Protein AF-A0A9L0RLR3-F1 (afdb_monomer_lite)

Radius of gyration: 25.78 Å; chains: 1; bounding box: 52×32×89 Å

Foldseek 3Di:
DPPQDPLLVQLVVLQVVLVVCVVVVVLVSSLVSLVSSLVSLVVCLVPPDDDPVRSVVSVVSSVVSVVSSVVSVVVVVVVVVPPDDPDPPPDDDDPDDDDDD

Secondary structure (DSSP, 8-state):
-----HHHHHHHHHHHHHHHHHHHT-HHHHHHHHHHHHHHHHHIIIII--SHHHHHHHHHHHHHHHHHHHHHHHHHHHHHTS-------------------

pLDDT: mean 84.1, std 17.28, range [40.69, 97.88]

Sequence (101 aa):
MASTSTNLQKAIDLASKAAQEDKAGNYEEALQLYQHAVQYFLHVVKYEAQGDKAKQSIRAKCTEYLDRAEKLKEYLKKKEKKPQKPVKEGQPSPADEKGLW

Structure (mmCIF, N/CA/C/O backbone):
data_AF-A0A9L0RLR3-F1
#
_entry.id   AF-A0A9L0RLR3-F1
#
loop_
_atom_site.group_PDB
_atom_site.id
_atom_site.type_symbol
_atom_site.label_atom_id
_atom_site.label_alt_id
_atom_site.label_comp_id
_atom_site.label_asym_id
_atom_site.label_entity_id
_atom_site.label_seq_id
_atom_site.pdbx_PDB_ins_code
_atom_site.Cartn_x
_atom_site.Cartn_y
_atom_site.Cartn_z
_atom_site.occupancy
_atom_site.B_iso_or_equiv
_atom_site.auth_seq_id
_atom_site.auth_comp_id
_atom_site.auth_asym_id
_atom_site.auth_atom_id
_atom_site.pdbx_PDB_model_num
ATOM 1 N N . MET A 1 1 ? 13.788 -13.169 -16.846 1.00 40.69 1 MET A N 1
ATOM 2 C CA . MET A 1 1 ? 12.835 -12.495 -15.939 1.00 40.69 1 MET A CA 1
ATOM 3 C C . MET A 1 1 ? 13.329 -11.075 -15.744 1.00 40.69 1 MET A C 1
ATOM 5 O O . MET A 1 1 ? 14.532 -10.914 -15.590 1.00 40.69 1 MET A O 1
ATOM 9 N N . ALA A 1 2 ? 12.468 -10.062 -15.855 1.00 53.19 2 ALA A N 1
ATOM 10 C CA . ALA A 1 2 ? 12.886 -8.685 -15.594 1.00 53.19 2 ALA A CA 1
ATOM 11 C C . ALA A 1 2 ? 13.331 -8.578 -14.130 1.00 53.19 2 ALA A C 1
ATOM 13 O O . ALA A 1 2 ? 12.611 -9.039 -13.247 1.00 53.19 2 ALA A O 1
ATOM 14 N N . SER A 1 3 ? 14.518 -8.032 -13.884 1.00 60.22 3 SER A N 1
ATOM 15 C CA . SER A 1 3 ? 15.027 -7.817 -12.533 1.00 60.22 3 SER A CA 1
ATOM 16 C C . SER A 1 3 ? 14.126 -6.807 -11.824 1.00 60.22 3 SER A C 1
ATOM 18 O O . SER A 1 3 ? 14.165 -5.616 -12.127 1.00 60.22 3 SER A O 1
ATOM 20 N N . THR A 1 4 ? 13.266 -7.284 -10.927 1.00 67.75 4 THR A N 1
ATOM 21 C CA . THR A 1 4 ? 12.419 -6.430 -10.091 1.00 67.75 4 THR A CA 1
ATOM 22 C C . THR A 1 4 ? 13.317 -5.609 -9.172 1.00 67.75 4 THR A C 1
ATOM 24 O O . THR A 1 4 ? 14.126 -6.173 -8.436 1.00 67.75 4 THR A O 1
ATOM 27 N N . SER A 1 5 ? 13.202 -4.283 -9.205 1.00 79.94 5 SER A N 1
ATOM 28 C CA . SER A 1 5 ? 14.015 -3.421 -8.352 1.00 79.94 5 SER A CA 1
ATOM 29 C C . SER A 1 5 ? 13.732 -3.663 -6.867 1.00 79.94 5 SER A C 1
ATOM 31 O O . SER A 1 5 ? 12.585 -3.896 -6.481 1.00 79.94 5 SER A O 1
ATOM 33 N N . THR A 1 6 ? 14.745 -3.528 -6.008 1.00 88.38 6 THR A N 1
ATOM 34 C CA . THR A 1 6 ? 14.615 -3.719 -4.551 1.00 88.38 6 THR A CA 1
ATOM 35 C C . THR A 1 6 ? 13.494 -2.869 -3.942 1.00 88.38 6 THR A C 1
ATOM 37 O O . THR A 1 6 ? 12.768 -3.333 -3.064 1.00 88.38 6 THR A O 1
ATOM 40 N N . ASN A 1 7 ? 13.308 -1.638 -4.428 1.00 90.75 7 ASN A N 1
ATOM 41 C CA . ASN A 1 7 ? 12.242 -0.748 -3.964 1.00 90.75 7 ASN A CA 1
ATOM 42 C C . ASN A 1 7 ? 10.854 -1.182 -4.450 1.00 90.75 7 ASN A C 1
ATOM 44 O O . ASN A 1 7 ? 9.882 -1.052 -3.708 1.00 90.75 7 ASN A O 1
ATOM 48 N N . LEU A 1 8 ? 10.760 -1.748 -5.656 1.00 90.81 8 LEU A N 1
ATOM 49 C CA . LEU A 1 8 ? 9.510 -2.293 -6.181 1.00 90.81 8 LEU A CA 1
ATOM 50 C C . LEU A 1 8 ? 9.073 -3.527 -5.390 1.00 90.81 8 LEU A C 1
ATOM 52 O O . LEU A 1 8 ? 7.906 -3.626 -5.023 1.00 90.81 8 LEU A O 1
ATOM 56 N N . GLN A 1 9 ? 10.007 -4.423 -5.070 1.00 93.50 9 GLN A N 1
ATOM 57 C CA . GLN A 1 9 ? 9.712 -5.594 -4.248 1.00 93.50 9 GLN A CA 1
ATOM 58 C C . GLN A 1 9 ? 9.228 -5.178 -2.849 1.00 93.50 9 GLN A C 1
ATOM 60 O O . GLN A 1 9 ? 8.148 -5.588 -2.434 1.00 93.50 9 GLN A O 1
ATOM 65 N N . LYS A 1 10 ? 9.933 -4.247 -2.188 1.00 94.81 10 LYS A N 1
ATOM 66 C CA . LYS A 1 10 ? 9.495 -3.679 -0.900 1.00 94.81 10 LYS A CA 1
ATOM 67 C C . LYS A 1 10 ? 8.089 -3.078 -0.958 1.00 94.81 10 LYS A C 1
ATOM 69 O O . LYS A 1 10 ? 7.309 -3.277 -0.031 1.00 94.81 10 LYS A O 1
ATOM 74 N N . ALA A 1 11 ? 7.752 -2.356 -2.028 1.00 95.00 11 ALA A N 1
ATOM 75 C CA . ALA A 1 11 ? 6.416 -1.788 -2.203 1.00 95.00 11 ALA A CA 1
ATOM 76 C C . ALA A 1 11 ? 5.330 -2.875 -2.268 1.00 95.00 11 ALA A C 1
ATOM 78 O O . ALA A 1 11 ? 4.263 -2.728 -1.672 1.00 95.00 11 ALA A O 1
ATOM 79 N N . ILE A 1 12 ? 5.615 -3.974 -2.972 1.00 95.12 12 ILE A N 1
ATOM 80 C CA . ILE A 1 12 ? 4.712 -5.122 -3.105 1.00 95.12 12 ILE A CA 1
ATOM 81 C C . ILE A 1 12 ? 4.527 -5.820 -1.755 1.00 95.12 12 ILE A C 1
ATOM 83 O O . ILE A 1 12 ? 3.389 -6.080 -1.366 1.00 95.12 12 ILE A O 1
ATOM 87 N N . ASP A 1 13 ? 5.612 -6.072 -1.022 1.00 96.50 13 ASP A N 1
ATOM 88 C CA . ASP A 1 13 ? 5.554 -6.710 0.297 1.00 96.50 13 ASP A CA 1
ATOM 89 C C . ASP A 1 13 ? 4.751 -5.866 1.299 1.00 96.50 13 ASP A C 1
ATOM 91 O O . ASP A 1 13 ? 3.872 -6.385 1.990 1.00 96.50 13 ASP A O 1
ATOM 95 N N . LEU A 1 14 ? 4.971 -4.546 1.317 1.00 97.06 14 LEU A N 1
ATOM 96 C CA . LEU A 1 14 ? 4.205 -3.617 2.154 1.00 97.06 14 LEU A CA 1
ATOM 97 C C . LEU A 1 14 ? 2.718 -3.596 1.788 1.00 97.06 14 LEU A C 1
ATOM 99 O O . LEU A 1 14 ? 1.876 -3.646 2.681 1.00 97.06 14 LEU A O 1
ATOM 103 N N . ALA A 1 15 ? 2.379 -3.555 0.496 1.00 96.19 15 ALA A N 1
ATOM 104 C CA . ALA A 1 15 ? 0.987 -3.575 0.047 1.00 96.19 15 ALA A CA 1
ATOM 105 C C . ALA A 1 15 ? 0.284 -4.898 0.386 1.00 96.19 15 ALA A C 1
ATOM 107 O O . ALA A 1 15 ? -0.883 -4.903 0.778 1.00 96.19 15 ALA A O 1
ATOM 108 N N . SER A 1 16 ? 1.001 -6.017 0.257 1.00 97.19 16 SER A N 1
ATOM 109 C CA . SER A 1 16 ? 0.499 -7.338 0.630 1.00 97.19 16 SER A CA 1
ATOM 110 C C . SER A 1 16 ? 0.217 -7.407 2.130 1.00 97.19 16 SER A C 1
ATOM 112 O O . SER A 1 16 ? -0.883 -7.792 2.530 1.00 97.19 16 SER A O 1
ATOM 114 N N . LYS A 1 17 ? 1.159 -6.936 2.962 1.00 97.75 17 LYS A N 1
ATOM 115 C CA . LYS A 1 17 ? 0.963 -6.852 4.412 1.00 97.75 17 LYS A CA 1
ATOM 116 C C . LYS A 1 17 ? -0.205 -5.924 4.765 1.00 97.75 17 LYS A C 1
ATOM 118 O O . LYS A 1 17 ? -1.062 -6.312 5.547 1.00 97.75 17 LYS A O 1
ATOM 123 N N . ALA A 1 18 ? -0.312 -4.754 4.130 1.00 96.94 18 ALA A N 1
ATOM 124 C CA . ALA A 1 18 ? -1.430 -3.830 4.342 1.00 96.94 18 ALA A CA 1
ATOM 125 C C . ALA A 1 18 ? -2.790 -4.508 4.115 1.00 96.94 18 ALA A C 1
ATOM 127 O O . ALA A 1 18 ? -3.696 -4.375 4.932 1.00 96.94 18 ALA A O 1
ATOM 128 N N . ALA A 1 19 ? -2.915 -5.288 3.037 1.00 96.81 19 ALA A N 1
ATOM 129 C CA . ALA A 1 19 ? -4.139 -6.017 2.724 1.00 96.81 19 ALA A CA 1
ATOM 130 C C . ALA A 1 19 ? -4.444 -7.152 3.717 1.00 96.81 19 ALA A C 1
ATOM 132 O O . ALA A 1 19 ? -5.614 -7.481 3.927 1.00 96.81 19 ALA A O 1
ATOM 133 N N . GLN A 1 20 ? -3.419 -7.769 4.311 1.00 97.81 20 GLN A N 1
ATOM 134 C CA . GLN A 1 20 ? -3.593 -8.764 5.372 1.00 97.81 20 GLN A CA 1
ATOM 135 C C . GLN A 1 20 ? -4.113 -8.106 6.653 1.00 97.81 20 GLN A C 1
ATOM 137 O O . GLN A 1 20 ? -5.123 -8.557 7.191 1.00 97.81 20 GLN A O 1
ATOM 142 N N . GLU A 1 21 ? -3.490 -7.006 7.080 1.00 97.44 21 GLU A N 1
ATOM 143 C CA . GLU A 1 21 ? -3.906 -6.246 8.264 1.00 97.44 21 GLU A CA 1
ATOM 144 C C . GLU A 1 21 ? -5.316 -5.658 8.105 1.00 97.44 21 GLU A C 1
ATOM 146 O O . GLU A 1 21 ? -6.126 -5.706 9.029 1.00 97.44 21 GLU A O 1
ATOM 151 N N . ASP A 1 22 ? -5.661 -5.176 6.908 1.00 96.19 22 ASP A N 1
ATOM 152 C CA . ASP A 1 22 ? -7.003 -4.675 6.599 1.00 96.19 22 ASP A CA 1
ATOM 153 C C . ASP A 1 22 ? -8.065 -5.771 6.782 1.00 96.19 22 ASP A C 1
ATOM 155 O O . ASP A 1 22 ? -9.074 -5.579 7.465 1.00 96.19 22 ASP A O 1
ATOM 159 N N . LYS A 1 23 ? -7.801 -6.974 6.254 1.00 96.06 23 LYS A N 1
ATOM 160 C CA . LYS A 1 23 ? -8.678 -8.139 6.443 1.00 96.06 23 LYS A CA 1
ATOM 161 C C . LYS A 1 23 ? -8.741 -8.603 7.898 1.00 96.06 23 LYS A C 1
ATOM 163 O O . LYS A 1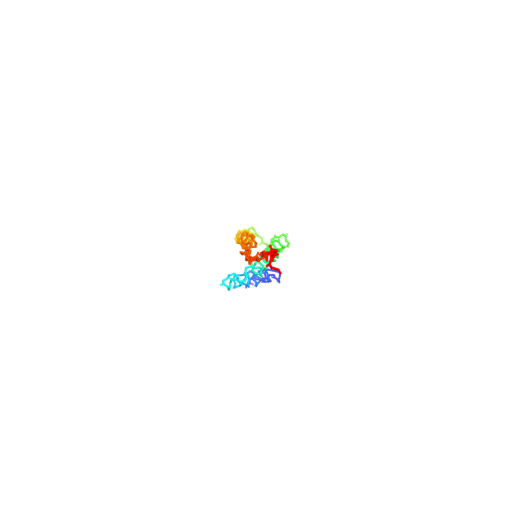 23 ? -9.787 -9.091 8.318 1.00 96.06 23 LYS A O 1
ATOM 168 N N . ALA A 1 24 ? -7.653 -8.451 8.650 1.00 96.8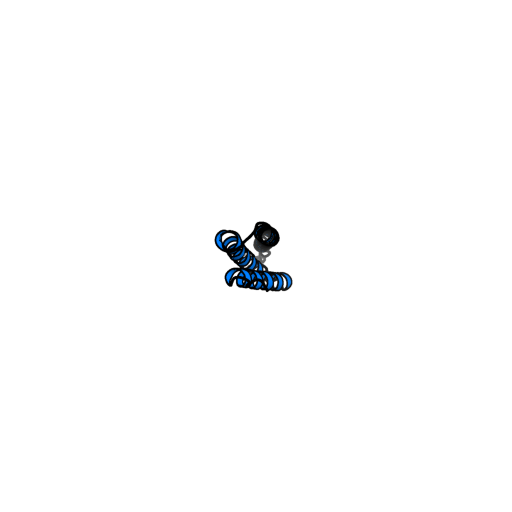1 24 ALA A N 1
ATOM 169 C CA . ALA A 1 24 ? -7.601 -8.758 10.076 1.00 96.81 24 ALA A CA 1
ATOM 170 C C . ALA A 1 24 ? -8.339 -7.718 10.945 1.00 96.81 24 ALA A C 1
ATOM 172 O O . ALA A 1 24 ? -8.579 -7.966 12.123 1.00 96.81 24 ALA A O 1
ATOM 173 N N . GLY A 1 25 ? -8.730 -6.570 10.377 1.00 94.94 25 GLY A N 1
ATOM 174 C CA . GLY A 1 25 ? -9.375 -5.474 11.104 1.00 94.94 25 GLY A CA 1
ATOM 175 C C . GLY A 1 25 ? -8.395 -4.518 11.790 1.00 94.94 25 GLY A C 1
ATOM 176 O O . GLY A 1 25 ? -8.824 -3.599 12.495 1.00 94.94 25 GLY A O 1
ATOM 177 N N . ASN A 1 26 ? -7.093 -4.685 11.549 1.00 96.38 26 ASN A N 1
ATOM 178 C CA . ASN A 1 26 ? -6.021 -3.827 12.047 1.00 96.38 26 ASN A CA 1
ATOM 179 C C . ASN A 1 26 ? -5.896 -2.577 11.164 1.00 96.38 26 ASN A C 1
ATOM 181 O O . ASN A 1 26 ? -4.892 -2.335 10.498 1.00 96.38 26 ASN A O 1
ATOM 185 N N . TYR A 1 27 ? -6.962 -1.777 11.134 1.00 95.19 27 TYR A N 1
ATOM 186 C CA . TYR A 1 27 ? -7.122 -0.680 10.178 1.00 95.19 27 TYR A CA 1
ATOM 187 C C . TYR A 1 27 ? -6.090 0.446 10.327 1.00 95.19 27 TYR A C 1
ATOM 189 O O . TYR A 1 27 ? -5.755 1.083 9.332 1.00 95.19 27 TYR A O 1
ATOM 197 N N . GLU A 1 28 ? -5.581 0.695 11.536 1.00 94.75 28 GLU A N 1
ATOM 198 C CA . GLU A 1 28 ? -4.524 1.690 11.772 1.00 94.75 28 GLU A CA 1
ATOM 199 C C . GLU A 1 28 ? -3.194 1.248 11.149 1.00 94.75 28 GLU A C 1
ATOM 201 O O . GLU A 1 28 ? -2.582 2.011 10.402 1.00 94.75 28 GLU A O 1
ATOM 206 N N . GLU A 1 29 ? -2.791 -0.008 11.374 1.00 96.25 29 GLU A N 1
ATOM 207 C CA . GLU A 1 29 ? -1.571 -0.559 10.775 1.00 96.25 29 GLU A CA 1
ATOM 208 C C . GLU A 1 29 ? -1.723 -0.697 9.252 1.00 96.25 29 GLU A C 1
ATOM 210 O O . GLU A 1 29 ? -0.839 -0.287 8.498 1.00 96.25 29 GLU A O 1
ATOM 215 N N . ALA A 1 30 ? -2.880 -1.172 8.778 1.00 96.38 30 ALA A N 1
ATOM 216 C CA . ALA A 1 30 ? -3.189 -1.245 7.352 1.00 96.38 30 ALA A CA 1
ATOM 217 C C . ALA A 1 30 ? -3.071 0.125 6.666 1.00 96.38 30 ALA A C 1
ATOM 219 O O . ALA A 1 30 ? -2.474 0.233 5.594 1.00 96.38 30 ALA A O 1
ATOM 220 N N . LEU A 1 31 ? -3.588 1.186 7.297 1.00 96.69 31 LEU A N 1
ATOM 221 C CA . LEU A 1 31 ? -3.498 2.552 6.784 1.00 96.69 31 LEU A CA 1
ATOM 222 C C . LEU A 1 31 ? -2.040 2.997 6.608 1.00 96.69 31 LEU A C 1
ATOM 224 O O . LEU A 1 31 ? -1.683 3.513 5.545 1.00 96.69 31 LEU A O 1
ATOM 228 N N . GLN A 1 32 ? -1.197 2.793 7.624 1.00 96.81 32 GLN A N 1
ATOM 229 C CA . GLN A 1 32 ? 0.219 3.162 7.556 1.00 96.81 32 GLN A CA 1
ATOM 230 C C . GLN A 1 32 ? 0.962 2.362 6.479 1.00 96.81 32 GLN A C 1
ATOM 232 O O . GLN A 1 32 ? 1.708 2.933 5.679 1.00 96.81 32 GLN A O 1
ATOM 237 N N . LEU A 1 33 ? 0.714 1.052 6.404 1.00 97.88 33 LEU A N 1
ATOM 238 C CA . LEU A 1 33 ? 1.339 0.176 5.415 1.00 97.88 33 LEU A CA 1
ATOM 239 C C . LEU A 1 33 ? 0.935 0.542 3.980 1.00 97.88 33 LEU A C 1
ATOM 241 O O . LEU A 1 33 ? 1.804 0.587 3.107 1.00 97.88 33 LEU A O 1
ATOM 245 N N . TYR A 1 34 ? -0.338 0.872 3.728 1.00 97.88 34 TYR A N 1
ATOM 246 C CA . TYR A 1 34 ? -0.785 1.345 2.414 1.00 97.88 34 TYR A CA 1
ATOM 247 C C . TYR A 1 34 ? -0.078 2.641 2.001 1.00 97.88 34 TYR A C 1
ATOM 249 O O . TYR A 1 34 ? 0.392 2.744 0.866 1.00 97.88 34 TYR A O 1
ATOM 257 N N . GLN A 1 35 ? 0.061 3.611 2.910 1.00 96.19 35 GLN A N 1
ATOM 258 C CA . GLN A 1 35 ? 0.776 4.861 2.625 1.00 96.19 35 GLN A CA 1
ATOM 259 C C . GLN A 1 35 ? 2.254 4.612 2.299 1.00 96.19 35 GLN A C 1
ATOM 261 O O . GLN A 1 35 ? 2.770 5.144 1.312 1.00 96.19 35 GLN A O 1
ATOM 266 N N . HIS A 1 36 ? 2.923 3.759 3.080 1.00 96.75 36 HIS A N 1
ATOM 267 C CA . HIS A 1 36 ? 4.320 3.400 2.841 1.00 96.75 36 HIS A CA 1
ATOM 268 C C . HIS A 1 36 ? 4.493 2.679 1.498 1.00 96.75 36 HIS A C 1
ATOM 270 O O . HIS A 1 36 ? 5.388 3.026 0.726 1.00 96.75 36 HIS A O 1
ATOM 276 N N . ALA A 1 37 ? 3.619 1.723 1.172 1.00 96.62 37 ALA A N 1
ATOM 277 C CA . ALA A 1 37 ? 3.655 1.024 -0.110 1.00 96.62 37 ALA A CA 1
ATOM 278 C C . ALA A 1 37 ? 3.550 2.005 -1.289 1.00 96.62 37 ALA A C 1
ATOM 280 O O . ALA A 1 37 ? 4.365 1.959 -2.213 1.00 96.62 37 ALA A O 1
ATOM 281 N N . VAL A 1 38 ? 2.597 2.943 -1.231 1.00 96.50 38 VAL A N 1
ATOM 282 C CA . VAL A 1 38 ? 2.413 3.985 -2.255 1.00 96.50 38 VAL A CA 1
ATOM 283 C C . VAL A 1 38 ? 3.659 4.858 -2.393 1.00 96.50 38 VAL A C 1
ATOM 285 O O . VAL A 1 38 ? 4.075 5.148 -3.514 1.00 96.50 38 VAL A O 1
ATOM 288 N N . GLN A 1 39 ? 4.296 5.245 -1.286 1.00 95.69 39 GLN A N 1
ATOM 289 C CA . GLN A 1 39 ? 5.522 6.042 -1.318 1.00 95.69 39 GLN A CA 1
ATOM 290 C C . GLN A 1 39 ? 6.648 5.331 -2.087 1.00 95.69 39 GLN A C 1
ATOM 292 O O . GLN A 1 39 ? 7.285 5.947 -2.947 1.00 95.69 39 GLN A O 1
ATOM 297 N N . TYR A 1 40 ? 6.855 4.032 -1.841 1.00 95.12 40 TYR A N 1
ATOM 298 C CA . TYR A 1 40 ? 7.836 3.240 -2.589 1.00 95.12 40 TYR A CA 1
ATOM 299 C C . TYR A 1 40 ? 7.445 3.081 -4.063 1.00 95.12 40 TYR A C 1
ATOM 301 O O . TYR A 1 40 ? 8.287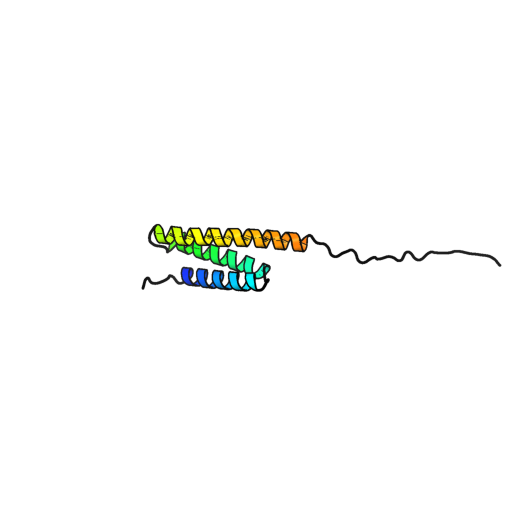 3.269 -4.940 1.00 95.12 40 TYR A O 1
ATOM 309 N N . PHE A 1 41 ? 6.173 2.812 -4.369 1.00 94.38 41 PHE A N 1
ATOM 310 C CA . PHE A 1 41 ? 5.708 2.721 -5.755 1.00 94.38 41 PHE A CA 1
ATOM 311 C C . PHE A 1 41 ? 5.922 4.026 -6.535 1.00 94.38 41 PHE A C 1
ATOM 313 O O . PHE A 1 41 ? 6.364 3.994 -7.684 1.00 94.38 41 PHE A O 1
ATOM 320 N N . LEU A 1 42 ? 5.666 5.183 -5.918 1.00 93.94 42 LEU A N 1
ATOM 321 C CA . LEU A 1 42 ? 5.924 6.484 -6.535 1.00 93.94 42 LEU A CA 1
ATOM 322 C C . LEU A 1 42 ? 7.421 6.730 -6.754 1.00 93.94 42 LEU A C 1
ATOM 324 O O . LEU A 1 42 ? 7.794 7.264 -7.800 1.00 93.94 42 LEU A O 1
ATOM 328 N N . HIS A 1 43 ? 8.276 6.311 -5.814 1.00 94.19 43 HIS A N 1
ATOM 329 C CA . HIS A 1 43 ? 9.728 6.375 -5.983 1.00 94.19 43 HIS A CA 1
ATOM 330 C C . HIS A 1 43 ? 10.176 5.553 -7.197 1.00 94.19 43 HIS A C 1
ATOM 332 O O . HIS A 1 43 ? 10.852 6.074 -8.085 1.00 94.19 43 HIS A O 1
ATOM 338 N N . VAL A 1 44 ? 9.697 4.311 -7.302 1.00 92.56 44 VAL A N 1
ATOM 339 C CA . VAL A 1 44 ? 9.986 3.431 -8.438 1.00 92.56 44 VAL A CA 1
ATOM 340 C C . VAL A 1 44 ? 9.507 4.061 -9.745 1.00 92.56 44 VAL A C 1
ATOM 342 O O . VAL A 1 44 ? 10.271 4.129 -10.699 1.00 92.56 44 VAL A O 1
ATOM 345 N N . VAL A 1 45 ? 8.285 4.596 -9.809 1.00 92.62 45 VAL A N 1
ATOM 346 C CA . VAL A 1 45 ? 7.757 5.249 -11.026 1.00 92.62 45 VAL A CA 1
ATOM 347 C C . VAL A 1 45 ? 8.599 6.449 -11.456 1.00 92.62 45 VAL A C 1
ATOM 349 O O . VAL A 1 45 ? 8.756 6.687 -12.658 1.00 92.62 45 VAL A O 1
ATOM 352 N N . LYS A 1 46 ? 9.099 7.222 -10.489 1.00 91.69 46 LYS A N 1
ATOM 353 C CA . LYS A 1 46 ? 9.834 8.462 -10.741 1.00 91.69 46 LYS A CA 1
ATOM 354 C C . LYS A 1 46 ? 11.284 8.211 -11.152 1.00 91.69 46 LYS A C 1
ATOM 356 O O . LYS A 1 46 ? 11.778 8.945 -12.004 1.00 91.69 46 LYS A O 1
ATOM 361 N N . TYR A 1 47 ? 11.937 7.201 -10.578 1.00 91.94 47 TYR A N 1
ATOM 362 C CA . TYR A 1 47 ? 13.389 7.034 -10.697 1.00 91.94 47 TYR A CA 1
ATOM 363 C C . TYR A 1 47 ? 13.840 5.713 -11.332 1.00 91.94 47 TYR A C 1
ATOM 365 O O . TYR A 1 47 ? 14.913 5.676 -11.923 1.00 91.94 47 TYR A O 1
ATOM 373 N N . GLU A 1 48 ? 13.049 4.640 -11.253 1.00 87.94 48 GLU A N 1
ATOM 374 C CA . GLU A 1 48 ? 13.524 3.286 -11.589 1.00 87.94 48 GLU A CA 1
ATOM 375 C C . GLU A 1 48 ? 12.779 2.648 -12.766 1.00 87.94 48 GLU A C 1
ATOM 377 O O . GLU A 1 48 ? 13.393 2.013 -13.625 1.00 87.94 48 GLU A O 1
ATOM 382 N N . ALA A 1 49 ? 11.456 2.812 -12.828 1.00 85.69 49 ALA A N 1
ATOM 383 C CA . ALA A 1 49 ? 10.601 2.152 -13.802 1.00 85.69 49 ALA A CA 1
ATOM 384 C C . ALA A 1 49 ? 10.938 2.598 -15.229 1.00 85.69 49 ALA A C 1
ATOM 386 O O . ALA A 1 49 ? 10.867 3.783 -15.567 1.00 85.69 49 ALA A O 1
ATOM 387 N N . GLN A 1 50 ? 11.229 1.621 -16.082 1.00 82.44 50 GLN A N 1
ATOM 388 C CA . GLN A 1 50 ? 11.478 1.823 -17.504 1.00 82.44 50 GLN A CA 1
ATOM 389 C C . GLN A 1 50 ? 10.198 1.518 -18.296 1.00 82.44 50 GLN A C 1
ATOM 391 O O . GLN A 1 50 ? 9.591 0.460 -18.131 1.00 82.44 50 GLN A O 1
ATOM 396 N N . GLY A 1 51 ? 9.783 2.453 -19.152 1.00 88.19 51 GLY A N 1
ATOM 397 C CA . GLY A 1 51 ? 8.624 2.308 -20.039 1.00 88.19 51 GLY A CA 1
ATOM 398 C C . GLY A 1 51 ? 7.271 2.723 -19.443 1.00 88.19 51 GLY A C 1
ATOM 399 O O . GLY A 1 51 ? 6.963 2.497 -18.269 1.00 88.19 51 GLY A O 1
ATOM 400 N N . ASP A 1 52 ? 6.430 3.319 -20.288 1.00 90.56 52 ASP A N 1
ATOM 401 C CA . ASP A 1 52 ? 5.126 3.875 -19.910 1.00 90.56 52 ASP A CA 1
ATOM 402 C C . ASP A 1 52 ? 4.158 2.831 -19.366 1.00 90.56 52 ASP A C 1
ATOM 404 O O . ASP A 1 52 ? 3.470 3.085 -18.379 1.00 90.56 52 ASP A O 1
ATOM 408 N N . LYS A 1 53 ? 4.161 1.624 -19.938 1.00 91.19 53 LYS A N 1
ATOM 409 C CA . LYS A 1 5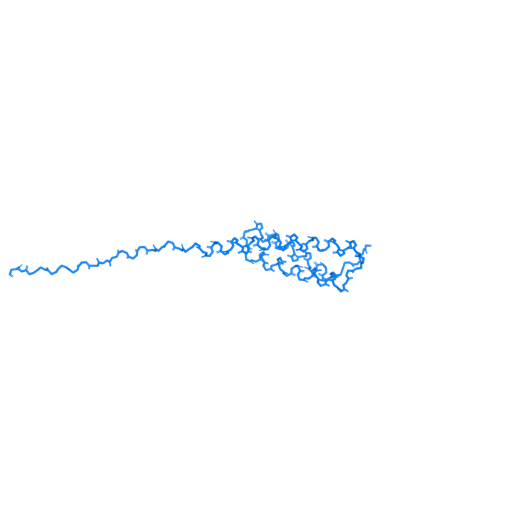3 ? 3.280 0.535 -19.500 1.00 91.19 53 LYS A CA 1
ATOM 410 C C . LYS A 1 53 ? 3.538 0.138 -18.044 1.00 91.19 53 LYS A C 1
ATOM 412 O O . LYS A 1 53 ? 2.595 -0.011 -17.273 1.00 91.19 53 LYS A O 1
ATOM 417 N N . ALA A 1 54 ? 4.805 0.008 -17.643 1.00 89.00 54 ALA A N 1
ATOM 418 C CA . ALA A 1 54 ? 5.160 -0.320 -16.262 1.00 89.00 54 ALA A CA 1
ATOM 419 C C . ALA A 1 54 ? 4.776 0.820 -15.306 1.00 89.00 54 ALA A C 1
ATOM 421 O O . ALA A 1 54 ? 4.159 0.580 -14.267 1.00 89.00 54 ALA A O 1
ATOM 422 N N . LYS A 1 55 ? 5.065 2.071 -15.689 1.00 91.75 55 LYS A N 1
ATOM 423 C CA . LYS A 1 55 ? 4.687 3.258 -14.908 1.00 91.75 55 LYS A CA 1
ATOM 424 C C . LYS A 1 55 ? 3.174 3.368 -14.727 1.00 91.75 55 LYS A C 1
ATOM 426 O O . LYS A 1 55 ? 2.724 3.676 -13.627 1.00 91.75 55 LYS A O 1
ATOM 431 N N . GLN A 1 56 ? 2.392 3.103 -15.771 1.00 94.81 56 GLN A N 1
ATOM 432 C CA . GLN A 1 56 ? 0.930 3.100 -15.712 1.00 94.81 56 GLN A CA 1
ATOM 433 C C . GLN A 1 56 ? 0.404 2.020 -14.765 1.00 94.81 56 GLN A C 1
ATOM 435 O O . GLN A 1 56 ? -0.409 2.337 -13.900 1.00 94.81 56 GLN A O 1
ATOM 440 N N . SER A 1 57 ? 0.909 0.786 -14.860 1.00 93.25 57 SER A N 1
ATOM 441 C CA . SER A 1 57 ? 0.511 -0.300 -13.954 1.00 93.25 57 SER A CA 1
ATOM 442 C C . SER A 1 57 ? 0.792 0.036 -12.490 1.00 93.25 57 SER A C 1
ATOM 444 O O . SER A 1 57 ? -0.064 -0.170 -11.631 1.00 93.25 57 SER A O 1
ATOM 446 N N . ILE A 1 58 ? 1.969 0.598 -12.197 1.00 92.56 58 ILE A N 1
ATOM 447 C CA . ILE A 1 58 ? 2.325 0.985 -10.828 1.00 92.56 58 ILE A CA 1
ATOM 448 C C . ILE A 1 58 ? 1.448 2.149 -10.344 1.00 92.56 58 ILE A C 1
ATOM 450 O O . ILE A 1 58 ? 0.944 2.109 -9.225 1.00 92.56 58 ILE A O 1
ATOM 454 N N . ARG A 1 59 ? 1.197 3.161 -11.186 1.00 94.38 59 ARG A N 1
ATOM 455 C CA . ARG A 1 59 ? 0.306 4.285 -10.847 1.00 94.38 59 ARG A CA 1
ATOM 456 C C . ARG A 1 59 ? -1.118 3.825 -10.548 1.00 94.38 59 ARG A C 1
ATOM 458 O O . ARG A 1 59 ? -1.691 4.291 -9.571 1.00 94.38 59 ARG A O 1
ATOM 465 N N . ALA A 1 60 ? -1.656 2.893 -11.334 1.00 95.81 60 ALA A N 1
ATOM 466 C CA . ALA A 1 60 ? -2.974 2.320 -11.081 1.00 95.81 60 ALA A CA 1
ATOM 467 C C . ALA A 1 60 ? -3.040 1.659 -9.694 1.00 95.81 60 ALA A C 1
ATOM 469 O O . ALA A 1 60 ? -4.001 1.867 -8.956 1.00 95.81 60 ALA A O 1
ATOM 470 N N . LYS A 1 61 ? -1.979 0.942 -9.296 1.00 93.25 61 LYS A N 1
ATOM 471 C CA . LYS A 1 61 ? -1.869 0.378 -7.945 1.00 93.25 61 LYS A CA 1
ATOM 472 C C . LYS A 1 61 ? -1.736 1.434 -6.854 1.00 93.25 61 LYS A C 1
ATOM 474 O O . LYS A 1 61 ? -2.389 1.297 -5.825 1.00 93.25 61 LYS A O 1
ATOM 479 N N . CYS A 1 62 ? -0.994 2.518 -7.081 1.00 94.81 62 CYS A N 1
ATOM 480 C CA . CYS A 1 62 ? -0.984 3.641 -6.141 1.00 94.81 62 CYS A CA 1
ATOM 481 C C . CYS A 1 62 ? -2.392 4.197 -5.907 1.00 94.81 62 CYS A C 1
ATOM 483 O O . CYS A 1 62 ? -2.771 4.424 -4.763 1.00 94.81 62 CYS A O 1
ATOM 485 N N . THR A 1 63 ? -3.166 4.402 -6.975 1.00 96.62 63 THR A N 1
ATOM 486 C CA . THR A 1 63 ? -4.535 4.920 -6.876 1.00 96.62 63 THR A CA 1
ATOM 487 C C . THR A 1 63 ? -5.444 3.976 -6.089 1.00 96.62 63 THR A C 1
ATOM 489 O O . THR A 1 63 ? -6.160 4.435 -5.206 1.00 96.62 63 THR A O 1
ATOM 492 N N . GLU A 1 64 ? -5.377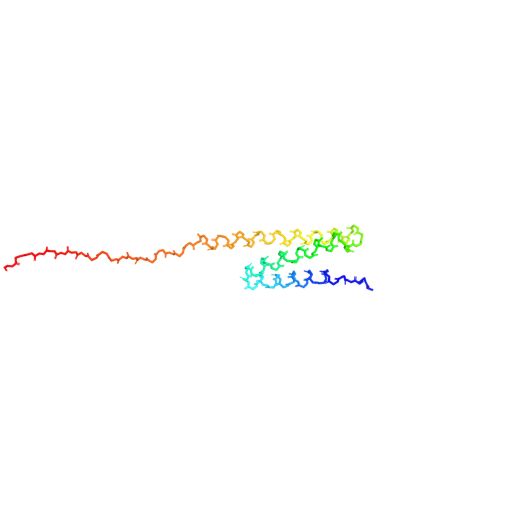 2.668 -6.355 1.00 95.94 64 GLU A N 1
ATOM 493 C CA . GLU A 1 64 ? -6.149 1.644 -5.632 1.00 95.94 64 GLU A CA 1
ATOM 494 C C . GLU A 1 64 ? -5.852 1.661 -4.121 1.00 95.94 64 GLU A C 1
ATOM 496 O O . GLU A 1 64 ? -6.768 1.672 -3.297 1.00 95.94 64 GLU A O 1
ATOM 501 N N . TYR A 1 65 ? -4.573 1.724 -3.743 1.00 96.25 65 TYR A N 1
ATOM 502 C CA . TYR A 1 65 ? -4.168 1.734 -2.336 1.00 96.25 65 TYR A CA 1
ATOM 503 C C . TYR A 1 65 ? -4.471 3.058 -1.631 1.00 96.25 65 TYR A C 1
ATOM 505 O O . TYR A 1 65 ? -4.847 3.046 -0.459 1.00 96.25 65 TYR A O 1
ATOM 513 N N . LEU A 1 66 ? -4.365 4.192 -2.330 1.00 96.38 66 LEU A N 1
ATOM 514 C CA . LEU A 1 66 ? -4.755 5.495 -1.788 1.00 96.38 66 LEU A CA 1
ATOM 515 C C . LEU A 1 66 ? -6.262 5.580 -1.526 1.00 96.38 66 LEU A C 1
ATOM 517 O O . LEU A 1 66 ? -6.657 6.042 -0.459 1.00 96.38 66 LEU A O 1
ATOM 521 N N . ASP A 1 67 ? -7.100 5.095 -2.446 1.00 96.50 67 ASP A N 1
ATOM 522 C CA . ASP A 1 67 ? -8.555 5.047 -2.242 1.00 96.50 67 ASP A CA 1
ATOM 523 C C . ASP A 1 67 ? -8.914 4.215 -1.002 1.00 96.50 67 ASP A C 1
ATOM 525 O O . ASP A 1 67 ? -9.728 4.628 -0.168 1.00 96.50 67 ASP A O 1
ATOM 529 N N . ARG A 1 68 ? -8.253 3.063 -0.824 1.00 95.81 68 ARG A N 1
ATOM 530 C CA . ARG A 1 68 ? -8.472 2.232 0.361 1.00 95.81 68 ARG A CA 1
ATOM 531 C C . ARG A 1 68 ? -7.997 2.914 1.644 1.00 95.81 68 ARG A C 1
ATOM 533 O O . ARG A 1 68 ? -8.729 2.897 2.633 1.00 95.81 68 ARG A O 1
ATOM 540 N N . ALA A 1 69 ? -6.821 3.538 1.625 1.00 95.19 69 ALA A N 1
ATOM 541 C CA . ALA A 1 69 ? -6.282 4.289 2.755 1.00 95.19 69 ALA A CA 1
ATOM 542 C C . ALA A 1 69 ? -7.228 5.421 3.201 1.00 95.19 69 ALA A C 1
ATOM 544 O O . ALA A 1 69 ? -7.507 5.556 4.392 1.00 95.19 69 ALA A O 1
ATOM 545 N N . GLU A 1 70 ? -7.792 6.188 2.267 1.00 96.25 70 GLU A N 1
ATOM 546 C CA . GLU A 1 70 ? -8.743 7.256 2.599 1.00 96.25 70 GLU A CA 1
ATOM 547 C C . GLU A 1 70 ? -10.018 6.700 3.256 1.00 96.25 70 GLU A C 1
ATOM 549 O O . GLU A 1 70 ? -10.446 7.202 4.299 1.00 96.25 70 GLU A O 1
ATOM 554 N N . LYS A 1 71 ? -10.564 5.587 2.747 1.00 95.75 71 LYS A N 1
ATOM 555 C CA . LYS A 1 71 ? -11.712 4.900 3.372 1.00 95.75 71 LYS A CA 1
ATOM 556 C C . LYS A 1 71 ? -11.410 4.424 4.795 1.00 95.75 71 LYS A C 1
ATOM 558 O O . LYS A 1 71 ? -12.250 4.574 5.685 1.00 95.75 71 LYS A O 1
ATOM 563 N N . LEU A 1 72 ? -10.222 3.859 5.026 1.00 94.75 72 LEU A N 1
ATOM 564 C CA . LEU A 1 72 ? -9.785 3.428 6.358 1.00 94.75 72 LEU A CA 1
ATOM 565 C C . LEU A 1 72 ? -9.666 4.618 7.314 1.00 94.75 72 LEU A C 1
ATOM 567 O O . LEU A 1 72 ? -10.166 4.563 8.436 1.00 94.75 72 LEU A O 1
ATOM 571 N N . LYS A 1 73 ? -9.082 5.726 6.855 1.00 93.75 73 LYS A N 1
ATOM 572 C CA . LYS A 1 73 ? -8.946 6.962 7.632 1.00 93.75 73 LYS A CA 1
ATOM 573 C C . LYS A 1 73 ? -10.303 7.547 8.025 1.00 93.75 73 LYS A C 1
ATOM 575 O O . LYS A 1 73 ? -10.492 7.951 9.172 1.00 93.75 73 LYS A O 1
ATOM 580 N N . GLU A 1 74 ? -11.270 7.561 7.110 1.00 94.75 74 GLU A N 1
ATOM 581 C CA . GLU A 1 74 ? -12.640 7.973 7.424 1.00 94.75 74 GLU A CA 1
ATOM 582 C C . GLU A 1 74 ? -13.310 7.052 8.449 1.00 94.75 74 GLU A C 1
ATOM 584 O O . GLU A 1 74 ? -13.991 7.533 9.360 1.00 94.75 74 GLU A O 1
ATOM 589 N N . TYR A 1 75 ? -13.127 5.737 8.312 1.00 93.12 75 TYR A N 1
ATOM 590 C CA . TYR A 1 75 ? -13.665 4.754 9.248 1.00 93.12 75 TYR A CA 1
ATOM 591 C C . TYR A 1 75 ? -13.091 4.942 10.658 1.00 93.12 75 TYR A C 1
ATOM 593 O O . TYR A 1 75 ? -13.852 5.026 11.624 1.00 93.12 75 TYR A O 1
ATOM 601 N N . LEU A 1 76 ? -11.768 5.085 10.770 1.00 91.50 76 LEU A N 1
ATOM 602 C CA . LEU A 1 76 ? -11.070 5.329 12.033 1.00 91.50 76 LEU A CA 1
ATOM 603 C C . LEU A 1 76 ? -11.544 6.630 12.690 1.00 91.50 76 LEU A C 1
ATOM 605 O O . LEU A 1 76 ? -11.982 6.612 13.838 1.00 91.50 76 LEU A O 1
ATOM 609 N N . LYS A 1 77 ? -11.629 7.723 11.923 1.00 91.25 77 LYS A N 1
ATOM 610 C CA . LYS A 1 77 ? -12.142 9.012 12.413 1.00 91.25 77 LYS A CA 1
ATOM 611 C C . LYS A 1 77 ? -13.587 8.925 12.917 1.00 91.25 77 LYS A C 1
ATOM 613 O O . LYS A 1 77 ? -13.950 9.588 13.887 1.00 91.25 77 LYS A O 1
ATOM 618 N N . LYS A 1 78 ? -14.446 8.132 12.263 1.00 89.62 78 LYS A N 1
ATOM 619 C CA . LYS A 1 78 ? -15.831 7.883 12.715 1.00 89.62 78 LYS A CA 1
ATOM 620 C C . LYS A 1 78 ? -15.872 7.024 13.982 1.00 89.62 78 LYS A C 1
ATOM 622 O O . LYS A 1 78 ? -16.752 7.236 14.815 1.00 89.62 78 LYS A O 1
ATOM 627 N N . LYS A 1 79 ? -14.937 6.081 14.133 1.00 82.88 79 LYS A N 1
ATOM 628 C CA . LYS A 1 79 ? -14.798 5.230 15.322 1.00 82.88 79 LYS A CA 1
ATOM 629 C C . LYS A 1 79 ? -14.348 6.043 16.539 1.00 82.88 79 LYS A C 1
ATOM 631 O O . LYS A 1 79 ? -14.958 5.904 17.592 1.00 82.88 79 LYS A O 1
ATOM 636 N N . GLU A 1 80 ? -13.383 6.946 16.376 1.00 72.69 80 GLU A N 1
ATOM 637 C CA . GLU A 1 80 ? -12.930 7.865 17.436 1.00 72.69 80 GLU A CA 1
ATOM 638 C C . GLU A 1 80 ? -14.016 8.871 17.851 1.00 72.69 80 GLU A C 1
ATOM 640 O O . GLU A 1 80 ? -14.146 9.220 19.021 1.00 72.69 80 GLU A O 1
ATOM 645 N N . LYS A 1 81 ? -14.857 9.303 16.903 1.00 63.78 81 LYS A N 1
ATOM 646 C CA . LYS A 1 81 ? -15.993 10.206 17.152 1.00 63.78 81 LYS A CA 1
ATOM 647 C C . LYS A 1 81 ? -17.224 9.546 17.775 1.00 63.78 81 LYS A C 1
ATOM 649 O O . LYS A 1 81 ? -18.221 10.240 17.961 1.00 63.78 81 LYS A O 1
ATOM 654 N N . LYS A 1 82 ? -17.203 8.248 18.094 1.00 52.72 82 LYS A N 1
ATOM 655 C CA . LYS A 1 82 ? -18.182 7.663 19.020 1.00 52.72 82 LYS A CA 1
ATOM 656 C C . LYS A 1 82 ? -17.618 7.799 20.436 1.00 52.72 82 LYS A C 1
ATOM 658 O O . LYS A 1 82 ? -16.918 6.889 20.879 1.00 52.72 82 LYS A O 1
ATOM 663 N N . PRO A 1 83 ? -17.898 8.906 21.153 1.00 51.91 83 PRO A N 1
ATOM 664 C CA . PRO A 1 83 ? -17.563 8.984 22.557 1.00 51.91 83 PRO A CA 1
ATOM 665 C C . PRO A 1 83 ? -18.269 7.840 23.277 1.00 51.91 83 PRO A C 1
ATOM 667 O O . PRO A 1 83 ? -19.428 7.504 23.005 1.00 51.91 83 PRO A O 1
ATOM 670 N N . GLN A 1 84 ? -17.521 7.233 24.186 1.00 49.97 84 GLN A N 1
ATOM 671 C CA . GLN A 1 84 ? -18.036 6.375 25.235 1.00 49.97 84 GLN A CA 1
ATOM 672 C C . GLN A 1 84 ? -19.296 7.040 25.808 1.00 49.97 84 GLN A C 1
ATOM 674 O O . GLN A 1 84 ? -19.298 8.243 26.077 1.00 49.97 84 GLN A O 1
ATOM 679 N N . LYS A 1 85 ? -20.392 6.276 25.931 1.00 47.12 85 LYS A N 1
ATOM 680 C CA . LYS A 1 85 ? -21.584 6.728 26.661 1.00 47.12 85 LYS A CA 1
ATOM 681 C C . LYS A 1 85 ? -21.098 7.340 27.982 1.00 47.12 85 LYS A C 1
ATOM 683 O O . LYS A 1 85 ? -20.328 6.654 28.656 1.00 47.12 85 LYS A O 1
ATOM 688 N N . PRO A 1 86 ? -21.508 8.566 28.353 1.00 54.81 86 PRO A N 1
ATOM 689 C CA . PRO A 1 86 ? -21.171 9.102 29.660 1.00 54.81 86 PRO A CA 1
ATOM 690 C C . PRO A 1 86 ? -21.678 8.091 30.684 1.00 54.81 86 PRO A C 1
ATOM 692 O O . PRO A 1 86 ? -22.873 7.774 30.722 1.00 54.81 86 PRO A O 1
ATOM 695 N N . VAL A 1 87 ? -20.754 7.497 31.439 1.00 59.78 87 VAL A N 1
ATOM 696 C CA . VAL A 1 87 ? -21.117 6.735 32.627 1.00 59.78 87 VAL A CA 1
ATOM 697 C C . VAL A 1 87 ? -21.915 7.711 33.478 1.00 59.78 87 VAL A C 1
ATOM 699 O O . VAL A 1 87 ? -21.469 8.823 33.740 1.00 59.78 87 VAL A O 1
ATOM 702 N N . LYS A 1 88 ? -23.150 7.330 33.802 1.00 56.44 88 LYS A N 1
ATOM 703 C CA . LYS A 1 88 ? -24.031 8.092 34.679 1.00 56.44 88 LYS A CA 1
ATOM 704 C C . LYS A 1 88 ? -23.313 8.313 36.017 1.00 56.44 88 LYS A C 1
ATOM 706 O O . LYS A 1 88 ? -23.393 7.450 36.884 1.00 56.44 88 LYS A O 1
ATOM 711 N N . GLU A 1 89 ? -22.677 9.463 36.216 1.00 55.06 89 GLU A N 1
ATOM 712 C CA . GLU A 1 89 ? -22.454 10.020 37.553 1.00 55.06 89 GLU A CA 1
ATOM 713 C C . GLU A 1 89 ? -23.796 10.573 38.040 1.00 55.06 89 GLU A C 1
ATOM 715 O O . GLU A 1 89 ? -24.095 11.761 37.992 1.00 55.06 89 GLU A O 1
ATOM 720 N N . GLY A 1 90 ? -24.676 9.643 38.405 1.00 51.91 90 GLY A N 1
ATOM 721 C CA . GLY A 1 90 ? -25.919 9.922 39.097 1.00 51.91 90 GLY A CA 1
ATOM 722 C C . GLY A 1 90 ? -25.734 9.645 40.578 1.00 51.91 90 GLY A C 1
ATOM 723 O O . GLY A 1 90 ? -26.066 8.554 41.030 1.00 51.91 90 GLY A O 1
ATOM 724 N N . GLN A 1 91 ? -25.226 10.628 41.320 1.00 47.47 91 GLN A N 1
ATOM 725 C CA . GLN A 1 91 ? -25.490 10.747 42.753 1.00 47.47 91 GLN A CA 1
ATOM 726 C C . GLN A 1 91 ? -25.332 12.211 43.199 1.00 47.47 91 GLN A C 1
ATOM 728 O O . GLN A 1 91 ? -24.242 12.638 43.566 1.00 47.47 91 GLN A O 1
ATOM 733 N N . PRO A 1 92 ? -26.404 13.018 43.174 1.00 51.09 92 PRO A N 1
ATOM 734 C CA . PRO A 1 92 ? -26.540 14.103 44.126 1.00 51.09 92 PRO A CA 1
ATOM 735 C C . PRO A 1 92 ? -27.044 13.496 45.440 1.00 51.09 92 PRO A C 1
ATOM 737 O O . PRO A 1 92 ? -28.178 13.022 45.515 1.00 51.09 92 PRO A O 1
ATOM 740 N N . SER A 1 93 ? -26.198 13.473 46.469 1.00 55.28 93 SER A N 1
ATOM 741 C CA . SER A 1 93 ? -26.647 13.222 47.840 1.00 55.28 93 SER A CA 1
ATOM 742 C C . SER A 1 93 ? -27.644 14.320 48.229 1.00 55.28 93 SER A C 1
ATOM 744 O O . SER A 1 93 ? -27.272 15.496 48.167 1.0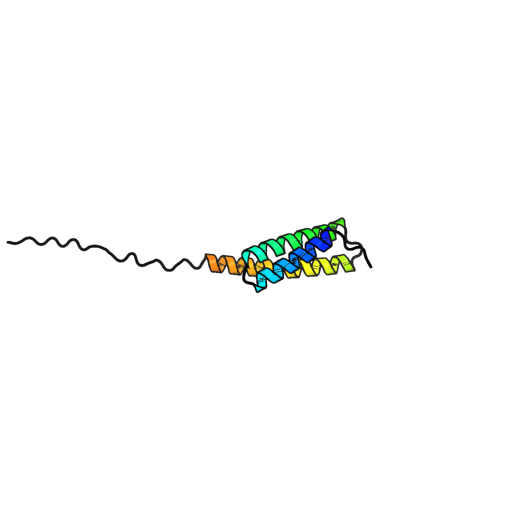0 55.28 93 SER A O 1
ATOM 746 N N . PRO A 1 94 ? -28.893 14.003 48.611 1.00 56.78 94 PRO A N 1
ATOM 747 C CA . PRO A 1 94 ? -29.758 15.000 49.205 1.00 56.78 94 PRO A CA 1
ATOM 748 C C . PRO A 1 94 ? -29.245 15.285 50.615 1.00 56.78 94 PRO A C 1
ATOM 750 O O . PRO A 1 94 ? -29.182 14.400 51.463 1.00 56.78 94 PRO A O 1
ATOM 753 N N . ALA A 1 95 ? -28.854 16.534 50.842 1.00 59.38 95 ALA A N 1
ATOM 754 C CA . ALA A 1 95 ? -28.861 17.107 52.171 1.00 59.38 95 ALA A CA 1
ATOM 755 C C . ALA A 1 95 ? -30.331 17.241 52.592 1.00 59.38 95 ALA A C 1
ATOM 757 O O . ALA A 1 95 ? -31.034 18.108 52.072 1.00 59.38 95 ALA A O 1
ATOM 758 N N . ASP A 1 96 ? -30.809 16.375 53.485 1.00 58.81 96 ASP A N 1
ATOM 759 C CA . ASP A 1 96 ? -32.029 16.634 54.243 1.00 58.81 96 ASP A CA 1
ATOM 760 C C . ASP A 1 96 ? -31.679 16.979 55.691 1.00 58.81 96 ASP A C 1
ATOM 762 O O . ASP A 1 96 ? -31.420 16.156 56.563 1.00 58.81 96 ASP A O 1
ATOM 766 N N . GLU A 1 97 ? -31.633 18.286 55.902 1.00 59.56 97 GLU A N 1
ATOM 767 C CA . GLU A 1 97 ? -31.855 18.931 57.179 1.00 59.56 97 GLU A CA 1
ATOM 768 C C . GLU A 1 97 ? -33.297 18.633 57.623 1.00 59.56 97 GLU A C 1
ATOM 770 O O . GLU A 1 97 ? -34.257 19.040 56.964 1.00 59.56 97 GLU A O 1
ATOM 775 N N . LYS A 1 98 ? -33.466 17.941 58.752 1.00 55.22 98 LYS A N 1
ATOM 776 C CA . LYS A 1 98 ? -34.694 18.003 59.552 1.00 55.22 98 LYS A CA 1
ATOM 777 C C . LYS A 1 98 ? -34.348 18.076 61.031 1.00 55.22 98 LYS A C 1
ATOM 779 O O . LYS A 1 98 ? -33.901 17.105 61.632 1.00 55.22 98 LYS A O 1
ATOM 784 N N . GLY A 1 99 ? -34.577 19.261 61.594 1.00 57.66 99 GLY A N 1
ATOM 785 C CA . GLY A 1 99 ? -34.761 19.449 63.027 1.00 57.66 99 GLY A CA 1
ATOM 786 C C . GLY A 1 99 ? -36.090 18.871 63.535 1.00 57.66 99 GLY A C 1
ATOM 787 O O . GLY A 1 99 ? -36.886 18.345 62.753 1.00 57.66 99 GLY A O 1
ATOM 788 N N . LEU A 1 100 ? -36.310 19.090 64.841 1.00 57.78 100 LEU A N 1
ATOM 789 C CA . LEU A 1 100 ? -37.355 18.575 65.746 1.00 57.78 100 LEU A CA 1
ATOM 790 C C . LEU A 1 100 ? -37.043 17.141 66.232 1.00 57.78 100 LEU A C 1
ATOM 792 O O . LEU A 1 100 ? -37.055 16.217 65.427 1.00 57.78 100 LEU A O 1
ATOM 796 N N . TRP A 1 101 ? -36.741 16.889 67.516 1.00 53.03 101 TRP A N 1
ATOM 797 C CA . TRP A 1 101 ? -37.423 17.348 68.748 1.00 53.03 101 TRP A CA 1
ATOM 798 C C . TRP A 1 101 ? -36.469 17.866 69.831 1.00 53.03 101 TRP A C 1
ATOM 800 O O . TRP A 1 101 ? -35.333 17.350 69.913 1.00 53.03 101 TRP A O 1
#

Organism: Equus caballus (NCBI:txid9796)

InterPro domains:
  IPR007330 MIT domain [PF04212] (8-74)
  IPR007330 MIT domain [SM00745] (4-82)
  IPR036181 MIT domain superfamily [SSF116846] (2-93)